Protein AF-A0A959CP30-F1 (afdb_monomer)

Foldseek 3Di:
DDPPPPPDPAQQEEEEQEADVVVPLSCVSVVVLVVVVVVVPDRHHYHYYPDDDPVVVVVCVSHNYYHYDGGDPDDDPVRDDDDDDDDD

Nearest PDB structures (foldseek):
  5e3i-assembly1_A  TM=4.274E-01  e=7.606E-01  Acinetobacter baumannii
  5e3i-assembly1_B  TM=4.442E-01  e=1.065E+00  Acinetobacter baumannii
  8usw-assembly1_A  TM=4.463E-01  e=7.499E+00  Homo sapiens
  8es6-assembly1_A  TM=2.984E-01  e=2.923E+00  Escherichia coli

Radius of gyration: 15.54 Å; Cα contacts (8 Å, |Δi|>4): 109; chains: 1; bounding box: 29×34×59 Å

Mean predicted aligned error: 6.56 Å

Structure (mmCIF, N/CA/C/O backbone):
data_AF-A0A959CP30-F1
#
_entry.id   AF-A0A959CP30-F1
#
loop_
_atom_site.group_PDB
_atom_site.id
_atom_site.type_symbol
_atom_site.label_atom_id
_atom_site.label_alt_id
_atom_site.label_comp_id
_atom_site.label_asym_id
_atom_site.label_entity_id
_atom_site.label_seq_id
_atom_site.pdbx_PDB_ins_code
_atom_site.Cartn_x
_atom_site.Cartn_y
_atom_site.Cartn_z
_atom_site.occupancy
_atom_site.B_iso_or_equiv
_atom_site.auth_seq_id
_atom_site.auth_comp_id
_atom_site.auth_asym_id
_atom_site.auth_atom_id
_atom_site.pdbx_PDB_model_num
ATOM 1 N N . MET A 1 1 ? -14.078 5.010 39.762 1.00 37.31 1 MET A N 1
ATOM 2 C CA . MET A 1 1 ? -13.330 5.679 38.678 1.00 37.31 1 MET A CA 1
ATOM 3 C C . MET A 1 1 ? -12.964 4.621 37.647 1.00 37.31 1 MET A C 1
ATOM 5 O O . MET A 1 1 ? -11.960 3.953 37.819 1.00 37.31 1 MET A O 1
ATOM 9 N N . ASN A 1 2 ? -13.8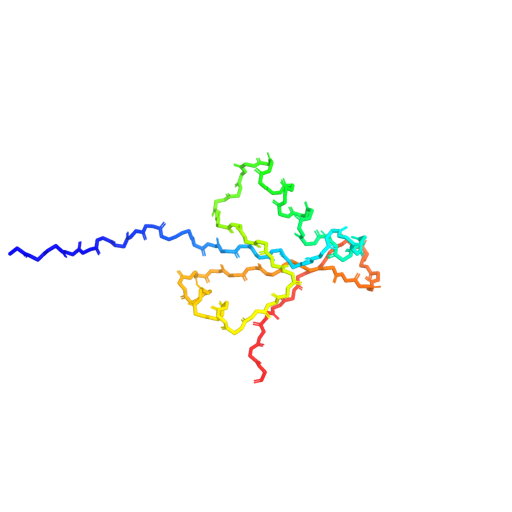09 4.397 36.638 1.00 37.06 2 ASN A N 1
ATOM 10 C CA . ASN A 1 2 ? -13.459 3.548 35.498 1.00 37.06 2 ASN A CA 1
ATOM 11 C C . ASN A 1 2 ? -13.161 4.481 34.333 1.00 37.06 2 ASN A C 1
ATOM 13 O O . ASN A 1 2 ? -14.075 5.070 33.764 1.00 37.06 2 ASN A O 1
ATOM 17 N N . ALA A 1 3 ? -11.879 4.651 34.023 1.00 43.59 3 ALA A N 1
ATOM 18 C CA . ALA A 1 3 ? -11.481 5.242 32.762 1.00 43.59 3 ALA A CA 1
ATOM 19 C C . ALA A 1 3 ? -11.853 4.237 31.666 1.00 43.59 3 ALA A C 1
ATOM 21 O O . ALA A 1 3 ? -11.150 3.252 31.443 1.00 43.59 3 ALA A O 1
ATOM 22 N N . SER A 1 4 ? -12.986 4.464 31.004 1.00 46.97 4 SER A N 1
ATOM 23 C CA . SER A 1 4 ? -13.199 3.965 29.653 1.00 46.97 4 SER A CA 1
ATOM 24 C C . SER A 1 4 ? -12.035 4.496 28.823 1.00 46.97 4 SER A C 1
ATOM 26 O O . SER A 1 4 ? -12.002 5.687 28.511 1.00 46.97 4 SER A O 1
ATOM 28 N N . LYS A 1 5 ? -11.038 3.649 28.542 1.00 49.12 5 LYS A N 1
ATOM 29 C CA . LYS A 1 5 ? -10.025 3.937 27.526 1.00 49.12 5 LYS A CA 1
ATOM 30 C C . LYS A 1 5 ? -10.808 4.270 26.261 1.00 49.12 5 LYS A C 1
ATOM 32 O O . LYS A 1 5 ? -11.474 3.396 25.711 1.00 49.12 5 LYS A O 1
ATOM 37 N N . GLY A 1 6 ? -10.841 5.555 25.907 1.00 39.91 6 GLY A N 1
ATOM 38 C CA . GLY A 1 6 ? -11.520 6.019 24.710 1.00 39.91 6 GLY A CA 1
ATOM 39 C C . GLY A 1 6 ? -11.024 5.186 23.542 1.00 39.91 6 GLY A C 1
ATOM 40 O O . GLY A 1 6 ? -9.825 4.916 23.457 1.00 39.91 6 GLY A O 1
ATOM 41 N N . LYS A 1 7 ? -11.941 4.744 22.676 1.00 46.94 7 LYS A N 1
ATOM 42 C CA . LYS A 1 7 ? -11.562 4.331 21.328 1.00 46.94 7 LYS A CA 1
ATOM 43 C C . LYS A 1 7 ? -10.755 5.496 20.763 1.00 46.94 7 LYS A C 1
ATOM 45 O O . LYS A 1 7 ? -11.318 6.550 20.481 1.00 46.94 7 LYS A O 1
ATOM 50 N N . LEU A 1 8 ? -9.435 5.344 20.711 1.00 50.31 8 LEU A N 1
ATOM 51 C CA . LEU A 1 8 ? -8.611 6.170 19.847 1.00 50.31 8 LEU A CA 1
ATOM 52 C C . LEU A 1 8 ? -9.238 6.006 18.461 1.00 50.31 8 LEU A C 1
ATOM 54 O O . LEU A 1 8 ? -9.615 4.890 18.105 1.00 50.31 8 LEU A O 1
ATOM 58 N N . ASN A 1 9 ? -9.465 7.107 17.749 1.00 56.53 9 ASN A N 1
ATOM 59 C CA . ASN A 1 9 ? -9.918 7.063 16.364 1.00 56.53 9 ASN A CA 1
ATOM 60 C C . ASN A 1 9 ? -8.828 6.353 15.553 1.00 56.53 9 ASN A C 1
ATOM 62 O O . ASN A 1 9 ? -7.948 7.014 15.008 1.00 56.53 9 ASN A O 1
ATOM 66 N N . THR A 1 10 ? -8.834 5.021 15.534 1.00 56.25 10 THR A N 1
ATOM 67 C CA . THR A 1 10 ? -8.022 4.253 14.603 1.00 56.25 10 THR A CA 1
ATOM 68 C C . THR A 1 10 ? -8.458 4.701 13.215 1.00 56.25 10 THR A C 1
ATOM 70 O O . THR A 1 10 ? -9.670 4.778 12.968 1.00 56.25 10 THR A O 1
ATOM 73 N N . PRO A 1 11 ? -7.532 5.075 12.323 1.00 65.25 11 PRO A N 1
ATOM 74 C CA . PRO A 1 11 ? -7.904 5.438 10.969 1.00 65.25 11 PRO A CA 1
ATOM 75 C C . PRO A 1 11 ? -8.704 4.291 10.356 1.00 65.25 11 PRO A C 1
ATOM 77 O O . PRO A 1 11 ? -8.304 3.134 10.439 1.00 65.25 11 PRO A O 1
ATOM 80 N N . ALA A 1 12 ? -9.866 4.597 9.778 1.00 89.44 12 ALA A N 1
ATOM 81 C CA . ALA A 1 12 ? -10.782 3.564 9.291 1.00 89.44 12 ALA A CA 1
ATOM 82 C C . ALA A 1 12 ? -10.170 2.729 8.152 1.00 89.44 12 ALA A C 1
ATOM 84 O O . ALA A 1 12 ? -10.642 1.633 7.857 1.00 89.44 12 ALA A O 1
ATOM 85 N N . THR A 1 13 ? -9.121 3.236 7.501 1.00 96.00 13 THR A N 1
ATOM 86 C CA . THR A 1 13 ? -8.499 2.604 6.343 1.00 96.00 13 THR A CA 1
ATOM 87 C C . THR A 1 13 ? -6.992 2.469 6.512 1.00 96.00 13 THR A C 1
ATOM 89 O O . THR A 1 13 ? -6.304 3.448 6.800 1.00 96.00 13 THR A O 1
ATOM 92 N N . LEU A 1 14 ? -6.490 1.262 6.258 1.00 97.00 14 LEU A N 1
ATOM 93 C CA . LEU A 1 14 ? -5.077 0.964 6.069 1.00 97.00 14 LEU A CA 1
ATOM 94 C C . LEU A 1 14 ? -4.799 0.697 4.589 1.00 97.00 14 LEU A C 1
ATOM 96 O O . LEU A 1 14 ? -5.469 -0.121 3.958 1.00 97.00 14 LEU A O 1
ATOM 100 N N . LEU A 1 15 ? -3.782 1.356 4.048 1.00 97.69 15 LEU A N 1
ATOM 101 C CA . LEU A 1 15 ? -3.271 1.139 2.703 1.00 97.69 15 LEU A CA 1
ATOM 102 C C . LEU A 1 15 ? -1.875 0.511 2.797 1.00 97.69 15 LEU A C 1
ATOM 104 O O . LEU A 1 15 ? -0.957 1.112 3.352 1.00 97.69 15 LEU A O 1
ATOM 108 N N . ILE A 1 16 ? -1.717 -0.701 2.268 1.00 98.19 16 ILE A N 1
ATOM 109 C CA . ILE A 1 16 ? -0.466 -1.463 2.297 1.00 98.19 16 ILE A CA 1
ATOM 110 C C . ILE A 1 16 ? 0.127 -1.512 0.892 1.00 98.19 16 ILE A C 1
ATOM 112 O O . ILE A 1 16 ? -0.450 -2.120 -0.008 1.00 98.19 16 ILE A O 1
ATOM 116 N N . GLY A 1 17 ? 1.292 -0.898 0.715 1.00 98.12 17 GLY A N 1
ATOM 117 C CA . GLY A 1 17 ? 2.092 -0.985 -0.502 1.00 98.12 17 GLY A CA 1
ATOM 118 C C . GLY A 1 17 ? 3.077 -2.139 -0.395 1.00 98.12 17 GLY A C 1
ATOM 119 O O . GLY A 1 17 ? 3.948 -2.137 0.478 1.00 98.12 17 GLY A O 1
ATOM 120 N N . ILE A 1 18 ? 2.948 -3.113 -1.286 1.00 98.19 18 ILE A N 1
ATOM 121 C CA . ILE A 1 18 ? 3.820 -4.282 -1.375 1.00 98.19 18 ILE A CA 1
ATOM 122 C C . ILE A 1 18 ? 4.842 -4.027 -2.481 1.00 98.19 18 ILE A C 1
ATOM 124 O O . ILE A 1 18 ? 4.491 -3.514 -3.544 1.00 98.19 18 ILE A O 1
ATOM 128 N N . GLY A 1 19 ? 6.114 -4.319 -2.217 1.00 97.25 19 GLY A N 1
ATOM 129 C CA . GLY A 1 19 ? 7.138 -4.187 -3.242 1.00 97.25 19 GLY A CA 1
ATOM 130 C C . GLY A 1 19 ? 8.569 -4.036 -2.754 1.00 97.25 19 GLY A C 1
ATOM 131 O O . GLY A 1 19 ? 8.854 -3.958 -1.560 1.00 97.25 19 GLY A O 1
ATOM 132 N N . ASN A 1 20 ? 9.490 -3.970 -3.713 1.00 96.19 20 ASN A N 1
ATOM 133 C CA . ASN A 1 20 ? 10.906 -3.709 -3.482 1.00 96.19 20 ASN A CA 1
ATOM 134 C C . ASN A 1 20 ? 11.466 -2.783 -4.569 1.00 96.19 20 ASN A C 1
ATOM 136 O O . ASN A 1 20 ? 11.639 -3.185 -5.719 1.00 96.19 20 ASN A O 1
ATOM 140 N N . THR A 1 21 ? 11.836 -1.558 -4.198 1.00 94.62 21 THR A N 1
ATOM 141 C CA . THR A 1 21 ? 12.398 -0.569 -5.135 1.00 94.62 21 THR A CA 1
ATOM 142 C C . THR A 1 21 ? 13.745 -0.987 -5.734 1.00 94.62 21 THR A C 1
ATOM 144 O O . THR A 1 21 ? 14.099 -0.529 -6.817 1.00 94.62 21 THR A O 1
ATOM 147 N N . ALA A 1 22 ? 14.476 -1.914 -5.104 1.00 95.19 22 ALA A N 1
ATOM 148 C CA . ALA A 1 22 ? 15.695 -2.493 -5.674 1.00 95.19 22 ALA A CA 1
ATOM 149 C C . ALA A 1 22 ? 15.420 -3.485 -6.824 1.00 95.19 22 ALA A C 1
ATOM 151 O O . ALA A 1 22 ? 16.354 -3.913 -7.500 1.00 95.19 22 ALA A O 1
ATOM 152 N N . ARG A 1 23 ? 14.155 -3.863 -7.055 1.00 93.62 23 ARG A N 1
ATOM 153 C CA . ARG A 1 23 ? 13.713 -4.805 -8.097 1.00 93.62 23 ARG A CA 1
ATOM 154 C C . ARG A 1 23 ? 12.888 -4.116 -9.195 1.00 93.62 23 ARG A C 1
ATOM 156 O O . ARG A 1 23 ? 12.038 -4.749 -9.818 1.00 93.62 23 ARG A O 1
ATOM 163 N N . ALA A 1 24 ? 13.186 -2.841 -9.458 1.00 93.06 24 ALA A N 1
ATOM 164 C CA . ALA A 1 24 ? 12.544 -2.015 -10.482 1.00 93.06 24 ALA A CA 1
ATOM 165 C C . ALA A 1 24 ? 11.019 -1.935 -10.289 1.00 93.06 24 ALA A C 1
ATOM 167 O O . ALA A 1 24 ? 10.568 -1.409 -9.271 1.00 93.06 24 ALA A O 1
ATOM 168 N N . ASP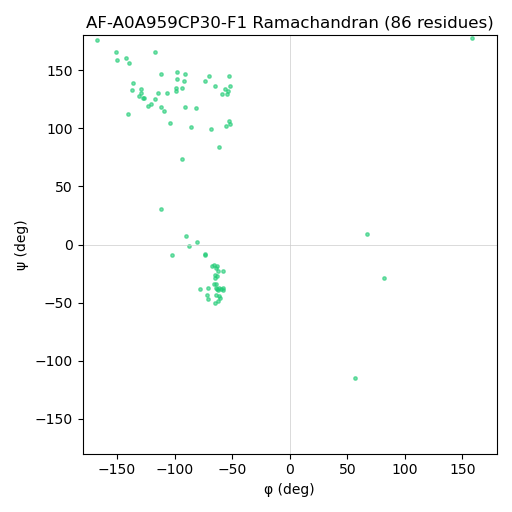 A 1 25 ? 10.239 -2.468 -11.230 1.00 93.06 25 ASP A N 1
ATOM 169 C CA . ASP A 1 25 ? 8.776 -2.360 -11.240 1.00 93.06 25 ASP A CA 1
ATOM 170 C C . ASP A 1 25 ? 8.100 -3.103 -10.071 1.00 93.06 25 ASP A C 1
ATOM 172 O O . ASP A 1 25 ? 6.975 -2.787 -9.695 1.00 93.06 25 ASP A O 1
ATOM 176 N N . ASP A 1 26 ? 8.804 -4.023 -9.406 1.00 95.06 26 ASP A N 1
ATOM 177 C CA . ASP A 1 26 ? 8.358 -4.617 -8.133 1.00 95.06 26 ASP A CA 1
ATOM 178 C C . ASP A 1 26 ? 8.126 -3.540 -7.055 1.00 95.06 26 ASP A C 1
ATOM 180 O O . ASP A 1 26 ? 7.387 -3.757 -6.108 1.00 95.06 26 ASP A O 1
ATOM 184 N N . GLY A 1 27 ? 8.742 -2.358 -7.176 1.00 96.38 27 GLY A N 1
ATOM 185 C CA . GLY A 1 27 ? 8.566 -1.227 -6.264 1.00 96.38 27 GLY A CA 1
ATOM 186 C C . GLY A 1 27 ? 7.304 -0.386 -6.491 1.00 96.38 27 GLY A C 1
ATOM 187 O O . GLY A 1 27 ? 7.132 0.610 -5.784 1.00 96.38 27 GLY A O 1
ATOM 188 N N . LEU A 1 28 ? 6.427 -0.730 -7.446 1.00 96.25 28 LEU A N 1
ATOM 189 C CA . LEU A 1 28 ? 5.258 0.099 -7.785 1.00 96.25 28 LEU A CA 1
ATOM 190 C C . LEU A 1 28 ? 4.306 0.322 -6.602 1.00 96.25 28 LEU A C 1
ATOM 192 O O . LEU A 1 28 ? 3.801 1.433 -6.441 1.00 96.25 28 LEU A O 1
ATOM 196 N N . GLY A 1 29 ? 4.086 -0.689 -5.754 1.00 97.25 29 GLY A N 1
ATOM 197 C CA . GLY A 1 29 ? 3.239 -0.536 -4.568 1.00 97.25 29 GLY A CA 1
ATOM 198 C C . GLY A 1 29 ? 3.784 0.515 -3.599 1.00 97.25 29 GLY A C 1
ATOM 199 O O . GLY A 1 29 ? 3.022 1.311 -3.056 1.00 97.25 29 GLY A O 1
ATOM 200 N N . TRP A 1 30 ? 5.106 0.594 -3.4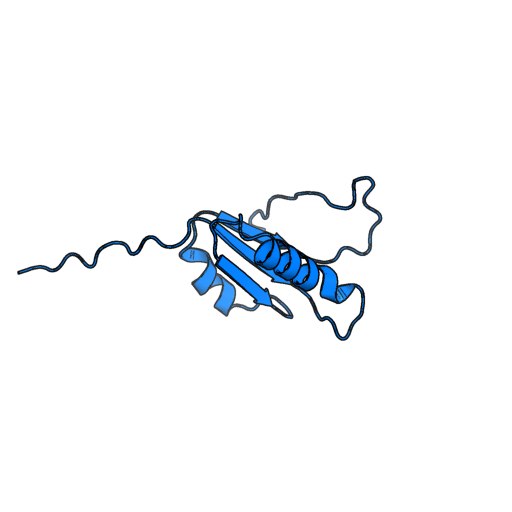37 1.00 97.81 30 TRP A N 1
ATOM 201 C CA . TRP A 1 30 ? 5.742 1.628 -2.616 1.00 97.81 30 TRP A CA 1
ATOM 202 C C . TRP A 1 30 ? 5.651 3.005 -3.271 1.00 97.81 30 TRP A C 1
ATOM 204 O O . TRP A 1 30 ? 5.241 3.961 -2.618 1.00 97.81 30 TRP A O 1
ATOM 214 N N . ALA A 1 31 ? 5.968 3.105 -4.565 1.00 97.06 31 ALA A N 1
ATOM 215 C CA . ALA A 1 31 ? 5.879 4.362 -5.310 1.00 97.06 31 ALA A CA 1
ATOM 216 C C . ALA A 1 31 ? 4.460 4.959 -5.277 1.00 97.06 31 ALA A C 1
ATOM 218 O O . ALA A 1 31 ? 4.296 6.171 -5.143 1.00 97.06 31 ALA A O 1
ATOM 219 N N . PHE A 1 32 ? 3.431 4.109 -5.336 1.00 96.94 32 PHE A N 1
ATOM 220 C CA . PHE A 1 32 ? 2.040 4.526 -5.192 1.00 96.94 32 PHE A CA 1
ATOM 221 C C . PHE A 1 32 ? 1.761 5.133 -3.809 1.00 96.94 32 PHE A C 1
ATOM 223 O O . PHE A 1 32 ? 1.189 6.217 -3.721 1.00 96.94 32 PHE A O 1
ATOM 230 N N . LEU A 1 33 ? 2.187 4.474 -2.726 1.00 97.38 33 LEU A N 1
ATOM 231 C CA . LEU A 1 33 ? 2.000 4.988 -1.364 1.00 97.38 33 LEU A CA 1
ATOM 232 C C . LEU A 1 33 ? 2.746 6.305 -1.130 1.00 97.38 33 LEU A C 1
ATOM 234 O O . LEU A 1 33 ? 2.205 7.194 -0.476 1.00 97.38 33 LEU A O 1
ATOM 238 N N . GLU A 1 34 ? 3.950 6.454 -1.682 1.00 96.94 34 GLU A N 1
ATOM 239 C CA . GLU A 1 34 ? 4.689 7.718 -1.625 1.00 96.94 34 GLU A CA 1
ATOM 240 C C . GLU A 1 34 ? 3.923 8.847 -2.326 1.00 96.94 34 GLU A C 1
ATOM 242 O O . GLU A 1 34 ? 3.748 9.916 -1.743 1.00 96.94 34 GLU A O 1
ATOM 247 N N . ALA A 1 35 ? 3.356 8.590 -3.508 1.00 97.19 35 ALA A N 1
ATOM 248 C CA . ALA A 1 35 ? 2.515 9.566 -4.202 1.00 97.19 35 ALA A CA 1
ATOM 249 C C . ALA A 1 35 ? 1.247 9.930 -3.400 1.00 97.19 35 ALA A C 1
ATOM 251 O O . ALA A 1 35 ? 0.853 11.097 -3.345 1.00 97.19 35 ALA A O 1
ATOM 252 N N . ILE A 1 36 ? 0.618 8.956 -2.730 1.00 96.81 36 ILE A N 1
ATOM 253 C CA . ILE A 1 36 ? -0.526 9.198 -1.834 1.00 96.81 36 ILE A CA 1
ATOM 254 C C . ILE A 1 36 ? -0.118 10.059 -0.631 1.00 96.81 36 ILE A C 1
ATOM 256 O O . ILE A 1 36 ? -0.834 10.999 -0.270 1.00 96.81 36 ILE A O 1
ATOM 260 N N . ARG A 1 37 ? 1.040 9.764 -0.029 1.00 96.06 37 ARG A N 1
ATOM 261 C CA . ARG A 1 37 ? 1.610 10.518 1.095 1.00 96.06 37 ARG A CA 1
ATOM 262 C C . ARG A 1 37 ? 1.883 11.968 0.702 1.00 96.06 37 ARG A C 1
ATOM 264 O O . ARG A 1 37 ? 1.528 12.874 1.450 1.00 96.06 37 ARG A O 1
ATOM 271 N N . GLU A 1 38 ? 2.487 12.186 -0.462 1.00 97.12 38 GLU A N 1
ATOM 272 C CA . GLU A 1 38 ? 2.785 13.516 -1.004 1.00 97.12 38 GLU A CA 1
ATOM 273 C C . GLU A 1 38 ? 1.521 14.304 -1.354 1.00 97.12 38 GLU A C 1
ATOM 275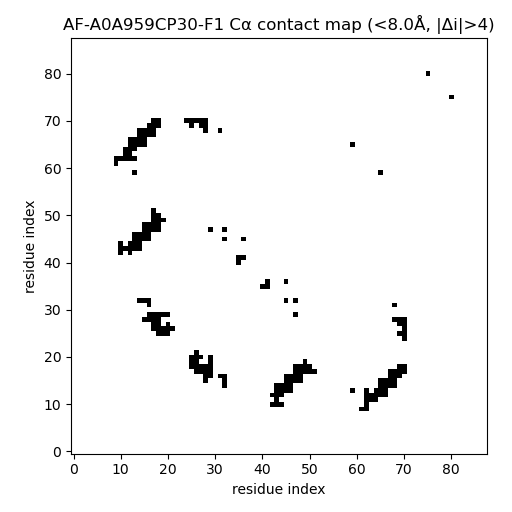 O O . GLU A 1 38 ? 1.480 15.517 -1.150 1.00 97.12 38 GLU A O 1
ATOM 280 N N . GLY A 1 39 ? 0.470 13.621 -1.816 1.00 96.25 39 GLY A N 1
ATOM 281 C CA . GLY A 1 39 ? -0.827 14.240 -2.078 1.00 96.25 39 GLY A CA 1
ATOM 282 C C . GLY A 1 39 ? -1.524 14.769 -0.819 1.00 96.25 39 GLY A C 1
ATOM 283 O O . GLY A 1 39 ? -2.297 15.715 -0.908 1.00 96.25 39 GLY A O 1
ATOM 284 N N . GLY A 1 40 ? -1.278 14.182 0.359 1.00 92.25 40 GLY A N 1
ATOM 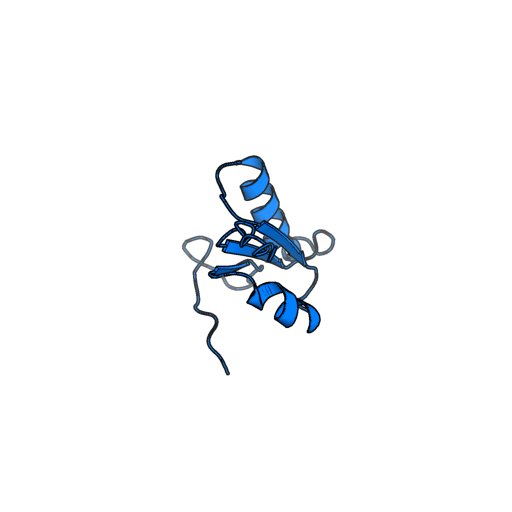285 C CA . GLY A 1 40 ? -1.758 14.702 1.649 1.00 92.25 40 GLY A CA 1
ATOM 286 C C . GLY A 1 40 ? -3.282 14.676 1.866 1.00 92.25 40 GLY A C 1
ATOM 287 O O . GLY A 1 40 ? -3.773 15.243 2.840 1.00 92.25 40 GLY A O 1
ATOM 288 N N . HIS A 1 41 ? -4.044 14.034 0.975 1.00 91.38 41 HIS A N 1
ATOM 289 C CA . HIS A 1 41 ? -5.513 13.973 1.028 1.00 91.38 41 HIS A CA 1
ATOM 290 C C . HIS A 1 41 ? -6.062 12.642 1.553 1.00 91.38 41 HIS A C 1
ATOM 292 O O . HIS A 1 41 ? -7.267 12.511 1.774 1.00 91.38 41 HIS A O 1
ATOM 298 N N . PHE A 1 42 ? -5.202 11.642 1.733 1.00 93.00 42 PHE A N 1
ATOM 299 C CA . PHE A 1 42 ? -5.616 10.337 2.223 1.00 93.00 42 PHE A CA 1
ATOM 300 C C . PHE A 1 42 ? -5.759 10.351 3.745 1.00 93.00 42 PHE A C 1
ATOM 302 O O . PHE A 1 42 ? -4.793 10.567 4.473 1.00 93.00 42 PHE A O 1
ATOM 309 N N . ASN A 1 43 ? -6.980 10.116 4.220 1.00 91.62 43 ASN A N 1
ATOM 310 C CA . ASN A 1 43 ? -7.301 10.013 5.639 1.00 91.62 43 ASN A CA 1
ATOM 311 C C . ASN A 1 43 ? -7.254 8.543 6.083 1.00 91.62 43 ASN A C 1
ATOM 313 O O . ASN A 1 43 ? -8.290 7.904 6.265 1.00 91.62 43 ASN A O 1
ATOM 317 N N . GLY A 1 44 ? -6.044 8.000 6.193 1.00 93.81 44 GLY A N 1
ATOM 318 C CA . GLY A 1 44 ? -5.789 6.608 6.548 1.00 93.81 44 GLY A CA 1
ATOM 319 C C . GLY A 1 44 ? -4.320 6.375 6.889 1.00 93.81 44 GLY A C 1
ATOM 320 O O . GLY A 1 44 ? -3.494 7.281 6.766 1.00 93.81 44 GLY A O 1
ATOM 321 N N . GLU A 1 45 ? -3.989 5.158 7.307 1.00 96.25 45 GLU A N 1
ATOM 322 C CA . GLU A 1 45 ? -2.598 4.765 7.550 1.00 96.25 45 GLU A CA 1
ATOM 323 C C . GLU A 1 45 ? -1.964 4.171 6.298 1.00 96.25 45 GLU A C 1
ATOM 325 O O . GLU A 1 45 ? -2.627 3.507 5.499 1.00 96.25 45 GLU A O 1
ATOM 330 N N . LEU A 1 46 ? -0.664 4.411 6.138 1.00 96.75 46 LEU A N 1
ATOM 331 C CA . LEU A 1 46 ? 0.146 3.891 5.043 1.00 96.75 46 LEU A CA 1
ATOM 332 C C . LEU A 1 46 ? 1.190 2.930 5.613 1.00 96.75 46 LEU A C 1
ATOM 334 O O . LEU A 1 46 ? 1.913 3.287 6.543 1.00 96.75 46 LEU A O 1
ATOM 338 N N . ALA A 1 47 ? 1.307 1.738 5.035 1.00 96.88 47 ALA A N 1
ATOM 339 C CA . ALA A 1 47 ? 2.306 0.753 5.427 1.00 96.88 47 ALA A CA 1
ATOM 340 C C . ALA A 1 47 ? 3.055 0.209 4.208 1.00 96.88 47 ALA A C 1
ATOM 342 O O . ALA A 1 47 ? 2.453 -0.281 3.257 1.00 96.88 47 ALA A O 1
ATOM 343 N N . LEU A 1 48 ? 4.386 0.245 4.260 1.00 97.56 48 LEU A N 1
ATOM 344 C CA . LEU A 1 48 ? 5.246 -0.377 3.256 1.00 97.56 48 LEU A CA 1
ATOM 345 C C . LEU A 1 48 ? 5.626 -1.791 3.703 1.00 97.56 48 LEU A C 1
ATOM 347 O O . LEU A 1 48 ? 5.987 -2.013 4.867 1.00 97.56 48 LEU A O 1
ATOM 351 N N . ARG A 1 49 ? 5.547 -2.754 2.785 1.00 97.88 49 ARG A N 1
ATOM 352 C CA . ARG A 1 49 ? 5.934 -4.154 3.000 1.00 97.88 49 ARG A CA 1
ATOM 353 C C . ARG A 1 49 ? 6.732 -4.675 1.817 1.00 97.88 49 ARG A C 1
ATOM 355 O O . ARG A 1 49 ? 6.379 -4.417 0.674 1.00 97.88 49 ARG A O 1
ATOM 362 N N . TYR A 1 50 ? 7.788 -5.440 2.084 1.00 96.31 50 TYR A N 1
ATOM 363 C CA . TYR A 1 50 ? 8.461 -6.199 1.026 1.00 96.31 50 TYR A CA 1
ATOM 364 C C . TYR A 1 50 ? 7.603 -7.376 0.556 1.00 96.31 50 TYR A C 1
ATOM 366 O O . TYR A 1 50 ? 7.501 -7.632 -0.637 1.00 96.31 50 TYR A O 1
ATOM 374 N N . GLN A 1 51 ? 7.000 -8.085 1.510 1.00 95.44 51 GLN A N 1
ATOM 375 C CA . GLN A 1 51 ? 6.037 -9.175 1.352 1.00 95.44 51 GLN A CA 1
ATOM 376 C C . GLN A 1 51 ? 5.104 -9.146 2.571 1.00 95.44 51 GLN A C 1
ATOM 378 O O . GLN A 1 51 ? 5.482 -8.595 3.608 1.00 95.44 51 GLN A O 1
ATOM 383 N N . LEU A 1 52 ? 3.913 -9.739 2.460 1.00 95.06 52 LEU A N 1
ATOM 384 C CA . LEU A 1 52 ? 3.017 -9.905 3.607 1.00 95.06 52 LEU A CA 1
ATOM 385 C C . LEU A 1 52 ? 3.537 -10.994 4.550 1.00 95.06 52 LEU A C 1
ATOM 387 O O . LEU A 1 52 ? 4.017 -12.039 4.104 1.00 95.06 52 LEU A O 1
ATOM 391 N N . GLN A 1 53 ? 3.411 -10.752 5.850 1.00 94.69 53 GLN A N 1
ATOM 392 C CA . GLN A 1 53 ? 3.798 -11.676 6.912 1.00 94.69 53 GLN A CA 1
ATOM 393 C C . GLN A 1 53 ? 2.578 -12.100 7.740 1.00 94.69 53 GLN A C 1
ATOM 395 O O . GLN A 1 53 ? 1.509 -11.498 7.658 1.00 94.69 53 GLN A O 1
ATOM 400 N N . VAL A 1 54 ? 2.720 -13.151 8.552 1.00 93.06 54 VAL A N 1
ATOM 401 C CA . VAL A 1 54 ? 1.619 -13.645 9.402 1.00 93.06 54 VAL A CA 1
ATOM 402 C C . VAL A 1 54 ? 1.224 -12.595 10.442 1.00 93.06 54 VAL A C 1
ATOM 404 O O . VAL A 1 54 ? 0.048 -12.447 10.761 1.00 93.06 54 VAL A O 1
ATOM 407 N N . GLU A 1 55 ? 2.190 -11.821 10.924 1.00 93.75 55 GLU A N 1
ATOM 408 C CA . GLU A 1 55 ? 1.999 -10.736 11.883 1.00 93.75 55 GLU A CA 1
ATOM 409 C C . GLU A 1 55 ? 1.120 -9.609 11.320 1.00 93.75 55 GLU A C 1
ATOM 411 O O . GLU A 1 55 ? 0.412 -8.946 12.079 1.00 93.75 55 GLU A O 1
ATOM 416 N N . ASP A 1 56 ? 1.091 -9.426 9.993 1.00 94.12 56 ASP A N 1
ATOM 417 C CA . ASP A 1 56 ? 0.209 -8.440 9.371 1.00 94.12 56 ASP A CA 1
ATOM 418 C C . ASP A 1 56 ? -1.269 -8.805 9.580 1.00 94.12 56 ASP A C 1
ATOM 420 O O . ASP A 1 56 ? -2.098 -7.907 9.656 1.00 94.12 56 ASP A O 1
ATOM 424 N N . ALA A 1 57 ? -1.619 -10.085 9.764 1.00 92.81 57 ALA A N 1
ATOM 425 C CA . ALA A 1 57 ? -2.995 -10.487 10.071 1.00 92.81 57 ALA A CA 1
ATOM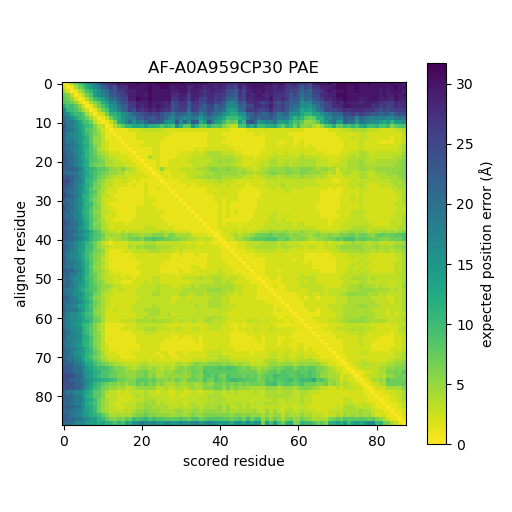 426 C C . ALA A 1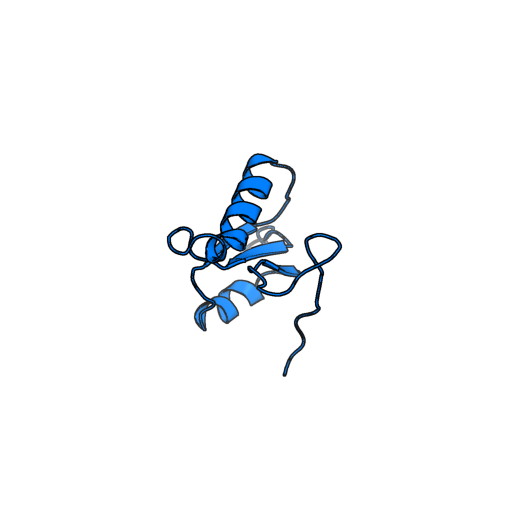 57 ? -3.485 -9.933 11.422 1.00 92.81 57 ALA A C 1
ATOM 428 O O . ALA A 1 57 ? -4.647 -9.543 11.546 1.00 92.81 57 ALA A O 1
ATOM 429 N N . ASP A 1 58 ? -2.604 -9.877 12.428 1.00 93.12 58 ASP A N 1
ATOM 430 C CA . ASP A 1 58 ? -2.931 -9.294 13.733 1.00 93.12 58 ASP A CA 1
ATOM 431 C C . ASP A 1 58 ? -3.054 -7.771 13.640 1.00 93.12 58 ASP A C 1
ATOM 433 O O . ASP A 1 58 ? -3.958 -7.198 14.235 1.00 93.12 58 ASP A O 1
ATOM 437 N N . MET A 1 59 ? -2.204 -7.128 12.833 1.00 91.81 59 MET A N 1
ATOM 438 C CA . MET A 1 59 ? -2.253 -5.686 12.581 1.00 91.81 59 MET A CA 1
ATOM 439 C C . MET A 1 59 ? -3.542 -5.270 11.858 1.00 91.81 59 MET A C 1
ATOM 441 O O . MET A 1 59 ? -4.224 -4.344 12.289 1.00 91.81 59 MET A O 1
ATOM 445 N N . ILE A 1 60 ? -3.899 -5.936 10.753 1.00 94.12 60 ILE A N 1
ATOM 446 C CA . ILE A 1 60 ? -5.016 -5.494 9.904 1.00 94.12 60 ILE A CA 1
ATOM 447 C C . ILE A 1 60 ? -6.388 -5.628 10.581 1.00 94.12 60 ILE A C 1
ATOM 449 O O . ILE A 1 60 ? -7.338 -4.980 10.147 1.00 94.12 60 ILE A O 1
ATOM 453 N N . ARG A 1 61 ? -6.505 -6.439 11.644 1.00 92.50 61 ARG A N 1
ATOM 454 C CA . ARG A 1 61 ? -7.773 -6.674 12.361 1.00 92.50 61 ARG A CA 1
ATOM 455 C C . ARG A 1 61 ? -8.347 -5.409 13.010 1.00 92.50 61 ARG A C 1
ATOM 457 O O . ARG A 1 61 ? -9.536 -5.374 13.317 1.00 92.50 61 ARG A O 1
ATOM 464 N N . ASP A 1 62 ? -7.494 -4.418 13.265 1.00 93.12 62 ASP A N 1
ATOM 465 C CA . ASP A 1 62 ? -7.853 -3.188 13.969 1.00 93.12 62 ASP A CA 1
ATOM 466 C C . ASP A 1 62 ? -8.402 -2.103 13.013 1.00 93.12 62 ASP A C 1
ATOM 468 O O . ASP A 1 62 ? -8.810 -1.032 13.472 1.00 93.12 62 ASP A O 1
ATOM 472 N N . TYR A 1 63 ? -8.462 -2.382 11.702 1.00 94.75 63 TYR A N 1
ATOM 473 C CA . TYR A 1 63 ? -8.943 -1.468 10.660 1.00 94.75 63 TYR A CA 1
ATOM 474 C C . TYR A 1 63 ? -10.266 -1.947 10.053 1.00 94.75 63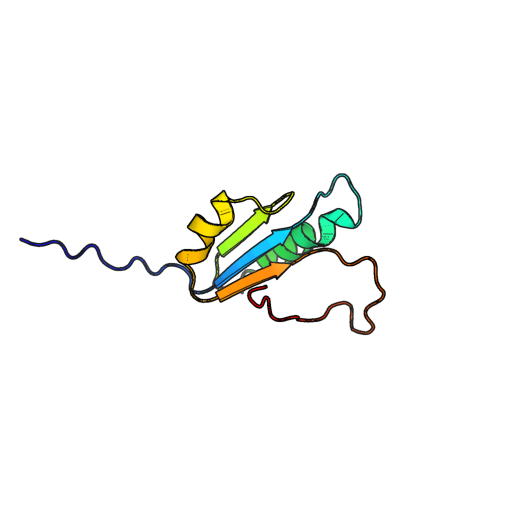 TYR A C 1
ATOM 476 O O . TYR A 1 63 ? -10.512 -3.142 9.901 1.00 94.75 63 TYR A O 1
ATOM 484 N N . GLU A 1 64 ? -11.120 -1.001 9.657 1.00 95.00 64 GLU A N 1
ATOM 485 C CA . GLU A 1 64 ? -12.398 -1.299 8.996 1.00 95.00 64 GLU A CA 1
ATOM 486 C C . GLU A 1 64 ? -12.204 -1.662 7.518 1.00 95.00 64 GLU A C 1
ATOM 488 O O . GLU A 1 64 ? -12.880 -2.539 6.985 1.00 95.00 64 GLU A O 1
ATOM 493 N N . THR A 1 65 ? -11.271 -0.987 6.846 1.00 94.88 65 THR A N 1
ATOM 494 C CA . THR A 1 65 ? -10.938 -1.213 5.439 1.00 94.88 65 THR A CA 1
ATOM 495 C C . THR A 1 65 ? -9.437 -1.393 5.281 1.00 94.88 65 THR A C 1
ATOM 497 O O . THR A 1 65 ? -8.645 -0.606 5.792 1.00 94.88 65 THR A O 1
ATOM 500 N N . VAL A 1 66 ? -9.041 -2.410 4.522 1.00 96.56 66 VAL A N 1
ATOM 501 C CA . VAL A 1 66 ? -7.638 -2.689 4.213 1.00 96.56 66 VAL A CA 1
ATOM 502 C C . VAL A 1 66 ? -7.500 -2.792 2.703 1.00 96.56 66 VAL A C 1
ATOM 504 O O . VAL A 1 66 ? -8.220 -3.557 2.060 1.00 96.56 66 VAL A O 1
ATOM 507 N N . ILE A 1 67 ? -6.588 -2.012 2.135 1.00 97.50 67 ILE A N 1
ATOM 508 C CA . ILE A 1 67 ? -6.302 -1.993 0.703 1.00 97.50 67 ILE A CA 1
ATOM 509 C C . ILE A 1 67 ? -4.864 -2.450 0.491 1.00 97.50 67 ILE A C 1
ATOM 511 O O . ILE A 1 67 ? -3.938 -1.860 1.038 1.00 97.50 67 ILE A O 1
ATOM 515 N N . PHE A 1 68 ? -4.681 -3.466 -0.347 1.00 97.69 68 PHE A N 1
ATOM 516 C CA . PHE A 1 68 ? -3.366 -3.912 -0.796 1.00 97.69 68 PHE A CA 1
ATOM 517 C C . PHE A 1 68 ? -3.076 -3.334 -2.179 1.00 97.69 68 PHE A C 1
ATOM 519 O O . PHE A 1 68 ? -3.916 -3.418 -3.077 1.00 97.69 68 PHE A O 1
ATOM 526 N N . VAL A 1 69 ? -1.884 -2.772 -2.347 1.00 97.50 69 VAL A N 1
ATOM 527 C CA . VAL A 1 69 ? -1.377 -2.252 -3.616 1.00 97.50 69 VAL A CA 1
ATOM 528 C C . VAL A 1 69 ? -0.106 -3.011 -3.955 1.00 97.50 69 VAL A C 1
ATOM 530 O O . VAL A 1 69 ? 0.849 -2.986 -3.183 1.00 97.50 69 VAL A O 1
ATOM 533 N N . ASP A 1 70 ? -0.100 -3.683 -5.100 1.00 96.38 70 ASP A N 1
ATOM 534 C CA . ASP A 1 70 ? 1.011 -4.515 -5.557 1.00 96.38 70 ASP A CA 1
ATOM 535 C C . ASP A 1 70 ? 1.225 -4.331 -7.063 1.00 96.38 70 ASP A C 1
ATOM 537 O O . ASP A 1 70 ? 0.311 -3.936 -7.797 1.00 96.38 70 ASP A O 1
ATOM 541 N N . ALA A 1 71 ? 2.439 -4.617 -7.519 1.00 95.19 71 ALA A N 1
ATOM 542 C CA . ALA A 1 71 ? 2.768 -4.643 -8.930 1.00 95.19 71 ALA A CA 1
ATOM 543 C C . ALA A 1 71 ? 2.101 -5.845 -9.617 1.00 95.19 71 ALA A C 1
ATOM 545 O O . ALA A 1 71 ? 1.982 -6.940 -9.066 1.00 95.19 71 ALA A O 1
ATOM 546 N N . LEU A 1 72 ? 1.691 -5.663 -10.871 1.00 94.12 72 LEU A N 1
ATOM 547 C CA . LEU A 1 72 ? 1.100 -6.724 -11.677 1.00 94.12 72 LEU A CA 1
ATOM 548 C C . LEU A 1 72 ? 1.832 -6.839 -13.012 1.00 94.12 72 LEU A C 1
ATOM 550 O O . LEU A 1 72 ? 1.897 -5.888 -13.779 1.00 94.12 72 LEU A O 1
ATOM 554 N N . HIS A 1 73 ? 2.309 -8.040 -13.342 1.00 91.31 73 HIS A N 1
ATOM 555 C CA . HIS A 1 73 ? 3.009 -8.295 -14.611 1.00 91.31 73 HIS A CA 1
ATOM 556 C C . HIS A 1 73 ? 2.094 -8.340 -15.848 1.00 91.31 73 HIS A C 1
ATOM 558 O O . HIS A 1 73 ? 2.574 -8.454 -16.974 1.00 91.31 73 HIS A O 1
ATOM 564 N N . LYS A 1 74 ? 0.771 -8.321 -15.667 1.00 90.44 74 LYS A N 1
ATOM 565 C CA . LYS A 1 74 ? -0.190 -8.387 -16.770 1.00 90.44 74 LYS A CA 1
ATOM 566 C C . LYS A 1 74 ? -0.566 -6.977 -17.222 1.00 90.44 74 LYS A C 1
ATOM 568 O O . LYS A 1 74 ? -0.791 -6.130 -16.362 1.00 90.44 74 LYS A O 1
ATOM 573 N N . PRO A 1 75 ? -0.720 -6.743 -18.537 1.00 87.56 75 PRO A N 1
ATOM 574 C CA . PRO A 1 75 ? -1.254 -5.485 -19.034 1.00 87.56 75 PRO A CA 1
ATOM 575 C C . PRO A 1 75 ? -2.629 -5.200 -18.430 1.00 87.56 75 PRO A C 1
ATOM 577 O O . PRO A 1 75 ? -3.498 -6.076 -18.408 1.00 87.56 75 PRO A O 1
ATOM 580 N N . VAL A 1 76 ? -2.823 -3.965 -17.976 1.00 90.31 76 VAL A N 1
ATOM 581 C CA . VAL A 1 76 ? -4.112 -3.453 -17.512 1.00 90.31 76 VAL A CA 1
ATOM 582 C C . VAL A 1 76 ? -4.434 -2.217 -18.332 1.00 90.31 76 VAL A C 1
ATOM 584 O O . VAL A 1 76 ? -3.686 -1.246 -18.301 1.00 90.31 76 VAL A O 1
ATOM 587 N N . GLU A 1 77 ? -5.540 -2.253 -19.073 1.00 89.44 77 GLU A N 1
ATOM 588 C CA . GLU A 1 77 ? -5.915 -1.192 -20.019 1.00 89.44 77 GLU A CA 1
ATOM 589 C C . GLU A 1 77 ? -6.043 0.184 -19.343 1.00 89.44 77 GLU A C 1
ATOM 591 O O . GLU A 1 77 ? -5.575 1.184 -19.876 1.00 89.44 77 GLU A O 1
ATOM 596 N N . ALA A 1 78 ? -6.596 0.222 -18.127 1.00 91.19 78 ALA A N 1
ATOM 597 C CA . ALA A 1 78 ? -6.750 1.437 -17.323 1.00 91.19 78 ALA A CA 1
ATOM 598 C C . ALA A 1 78 ? -5.555 1.730 -16.387 1.00 91.19 78 ALA A C 1
ATOM 600 O O . ALA A 1 78 ? -5.646 2.600 -15.523 1.00 91.19 78 ALA A O 1
ATOM 601 N N . GLY A 1 79 ? -4.454 0.979 -16.495 1.00 90.75 79 GLY A N 1
ATOM 602 C CA . GLY A 1 79 ? -3.278 1.085 -15.622 1.00 90.75 79 GLY A CA 1
ATOM 603 C C . GLY A 1 79 ? -3.397 0.353 -14.278 1.00 90.75 79 GLY A C 1
ATOM 604 O O . GLY A 1 79 ? -2.392 -0.131 -13.771 1.00 90.75 79 GLY A O 1
ATOM 605 N N . PHE A 1 80 ? -4.604 0.197 -13.722 1.00 93.94 80 PHE A N 1
ATOM 606 C CA . PHE A 1 80 ? -4.861 -0.603 -12.517 1.00 93.94 80 PHE A CA 1
ATOM 607 C C . PHE A 1 80 ? -6.283 -1.188 -12.514 1.00 93.94 80 PHE A C 1
ATOM 609 O O . PHE A 1 80 ? -7.145 -0.773 -13.290 1.00 93.94 80 PHE A O 1
ATOM 616 N N . TYR A 1 81 ? -6.538 -2.164 -11.640 1.00 94.50 81 TYR A N 1
ATOM 617 C CA . TYR A 1 81 ? -7.884 -2.662 -11.354 1.00 94.50 81 TYR A CA 1
ATOM 618 C C . TYR A 1 81 ? -8.039 -2.990 -9.870 1.00 94.50 81 TYR A C 1
ATOM 620 O O . TYR A 1 81 ? -7.064 -3.237 -9.165 1.00 94.50 81 TYR A O 1
ATOM 628 N N . TRP A 1 82 ? -9.289 -3.056 -9.419 1.00 94.75 82 TRP A N 1
ATOM 629 C CA . TRP A 1 82 ? -9.644 -3.505 -8.077 1.00 94.75 82 TRP A CA 1
ATOM 630 C C . TRP A 1 82 ? -10.069 -4.967 -8.087 1.00 94.75 82 TRP A C 1
ATOM 632 O O . TRP A 1 82 ? -10.766 -5.418 -8.998 1.00 94.75 82 TRP A O 1
ATOM 642 N N . LYS A 1 83 ? -9.690 -5.705 -7.045 1.00 94.69 83 LYS A N 1
ATOM 643 C CA . LYS A 1 83 ? -10.186 -7.058 -6.803 1.00 94.69 83 LYS A CA 1
ATOM 644 C C . LYS A 1 83 ? -10.510 -7.221 -5.318 1.00 94.69 83 LYS A C 1
ATOM 646 O O . LYS A 1 83 ? -9.670 -6.860 -4.496 1.00 94.69 83 LYS A O 1
ATOM 651 N N . PRO A 1 84 ? -11.682 -7.773 -4.953 1.00 94.94 84 PRO A N 1
ATOM 652 C CA . PRO A 1 84 ? -11.950 -8.107 -3.562 1.00 94.94 84 PRO A CA 1
ATOM 653 C C . PRO A 1 84 ? -10.987 -9.203 -3.090 1.00 94.94 84 PRO A C 1
ATOM 655 O O . PRO A 1 84 ? -10.757 -10.191 -3.795 1.00 94.94 84 PRO A O 1
ATOM 658 N N . CYS A 1 85 ? -10.441 -9.033 -1.888 1.00 91.81 85 CYS A N 1
ATOM 659 C CA . CYS A 1 85 ? -9.717 -10.086 -1.187 1.00 91.81 85 CYS A CA 1
ATOM 660 C C . CYS A 1 85 ? -10.744 -10.926 -0.420 1.00 91.81 85 CYS A C 1
ATOM 662 O O . CYS A 1 85 ? -11.270 -10.488 0.601 1.00 91.81 85 CYS A O 1
ATOM 664 N N . LEU A 1 86 ? -11.103 -12.085 -0.971 1.00 90.38 86 LEU A N 1
ATOM 665 C CA . LEU A 1 86 ? -12.058 -13.006 -0.360 1.00 90.38 86 LEU A CA 1
ATOM 666 C C . LEU A 1 86 ? -11.301 -14.115 0.383 1.00 90.38 86 LEU A C 1
ATOM 668 O O . LEU A 1 86 ? -10.221 -14.500 -0.073 1.00 90.38 86 LEU A O 1
ATOM 672 N N . PRO A 1 87 ? -11.858 -14.653 1.482 1.00 83.06 87 PRO A N 1
ATOM 673 C CA . PRO A 1 87 ? -11.350 -15.877 2.087 1.00 83.06 87 PRO A CA 1
ATOM 674 C C . PRO A 1 87 ? -11.250 -16.996 1.045 1.00 83.06 87 PRO A C 1
ATOM 676 O O . PRO A 1 87 ? -12.082 -17.075 0.135 1.00 83.06 87 PRO A O 1
ATOM 679 N N . VAL A 1 88 ? -10.224 -17.834 1.190 1.00 75.12 88 VAL A N 1
ATOM 680 C CA . VAL A 1 88 ? -10.019 -19.042 0.378 1.00 75.12 88 VAL A CA 1
ATOM 681 C C . VAL A 1 88 ? -10.789 -20.232 0.925 1.00 75.12 88 VAL A C 1
ATOM 683 O O . VAL A 1 88 ? -10.930 -20.325 2.165 1.00 75.12 88 VAL A O 1
#

pLDDT: mean 88.55, std 15.92,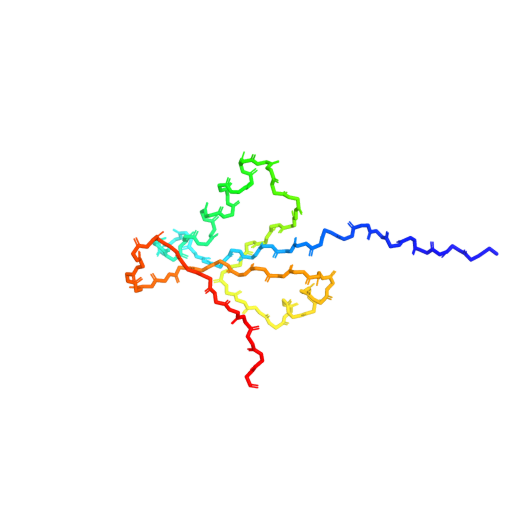 range [37.06, 98.19]

Sequence (88 aa):
MNASKGKLNTPATLLIGIGNTARADDGLGWAFLEAIREGGHFNGELALRYQLQVEDADMIRDYETVIFVDALHKPVEAGFYWKPCLPV

Secondary structure (DSSP, 8-state):
-----------SEEEEEE--GGGGGGGHHHHHHHHHHHH----SEEEEESS--HHHHHHHTT-SEEEEE---SS--TTS---------

Solvent-accessible surface area (backbone atoms only — not comparable to full-atom values): 5573 Å² total; per-residue (Å²): 139,81,81,74,77,69,82,70,85,61,49,54,29,37,39,35,15,29,27,39,69,93,60,56,68,40,15,43,10,41,56,50,48,50,52,47,62,73,65,68,74,70,82,47,46,80,43,79,32,73,63,92,56,78,69,50,60,68,59,56,70,75,36,82,38,80,45,80,35,65,57,69,96,64,93,47,96,80,76,66,84,89,76,87,89,67,89,131